Protein AF-A0AAX1UFG9-F1 (afdb_monomer_lite)

Organism: Cereibacter sphaeroides (NCBI:txid1063)

Secondary structure (DSSP, 8-state):
---HHHHHHHHHHHHHHHHTTSTTSS--GGGHHHHHHHHHHHHTS-HHHHHHHHHTTT-

pLDDT: mean 85.78, std 8.85, range [54.31, 94.31]

Structure (mmCIF, N/CA/C/O backbone):
data_AF-A0AAX1UFG9-F1
#
_entry.id   AF-A0AAX1UFG9-F1
#
loop_
_atom_site.group_PDB
_atom_site.id
_atom_site.type_symbol
_atom_site.label_atom_id
_atom_site.label_alt_id
_atom_site.label_comp_id
_atom_site.label_asym_id
_atom_site.label_entity_id
_atom_site.label_seq_id
_atom_site.pdbx_PDB_ins_code
_atom_site.Cartn_x
_atom_site.Cartn_y
_atom_site.Cartn_z
_atom_site.occupancy
_atom_site.B_iso_or_equiv
_atom_site.auth_seq_id
_atom_site.auth_comp_id
_atom_site.auth_asym_id
_atom_site.auth_atom_id
_atom_site.pdbx_PDB_model_num
ATOM 1 N N . MET A 1 1 ? -6.678 -1.813 17.094 1.00 56.12 1 MET A N 1
ATOM 2 C CA . MET A 1 1 ? -6.463 -1.272 15.730 1.00 56.12 1 MET A CA 1
ATOM 3 C C . MET A 1 1 ? -4.999 -0.875 15.603 1.00 56.12 1 MET A C 1
ATOM 5 O O . MET A 1 1 ? -4.512 -0.221 16.516 1.00 56.12 1 MET A O 1
ATOM 9 N N . LYS A 1 2 ? -4.283 -1.294 14.546 1.00 62.34 2 LYS A N 1
ATOM 10 C CA . LYS A 1 2 ? -2.908 -0.813 14.302 1.00 62.34 2 LYS A CA 1
ATOM 11 C C . LYS A 1 2 ? -2.926 0.710 14.095 1.00 62.34 2 LYS A C 1
ATOM 13 O O . LYS A 1 2 ? -3.837 1.239 13.461 1.00 62.34 2 LYS A O 1
ATOM 18 N N . SER A 1 3 ? -1.928 1.403 14.635 1.00 79.19 3 SER A N 1
ATOM 19 C CA . SER A 1 3 ? -1.798 2.862 14.536 1.00 79.19 3 SER A CA 1
ATOM 20 C C . SER A 1 3 ? -1.411 3.298 13.116 1.00 79.19 3 SER A C 1
ATOM 22 O O . SER A 1 3 ? -0.744 2.552 12.399 1.00 79.19 3 SER A O 1
ATOM 24 N N . LYS A 1 4 ? -1.747 4.540 12.725 1.00 80.75 4 LYS A N 1
ATOM 25 C CA . LYS A 1 4 ? -1.356 5.149 11.429 1.00 80.75 4 LYS A CA 1
ATOM 26 C C . LYS A 1 4 ? 0.144 4.987 11.129 1.00 80.75 4 LYS A C 1
ATOM 28 O O . LYS A 1 4 ? 0.515 4.705 9.996 1.00 80.75 4 LYS A O 1
ATOM 33 N N . SER A 1 5 ? 0.990 5.099 12.157 1.00 84.00 5 SER A N 1
ATOM 34 C CA . SER A 1 5 ? 2.442 4.883 12.062 1.00 84.00 5 SER A CA 1
ATOM 35 C C . SER A 1 5 ? 2.807 3.473 11.568 1.00 84.00 5 SER A C 1
ATOM 37 O O . SER A 1 5 ? 3.616 3.330 10.659 1.00 84.00 5 SER A O 1
ATOM 39 N N . SER A 1 6 ? 2.144 2.426 12.073 1.00 87.50 6 SER A N 1
ATOM 40 C CA . SER A 1 6 ? 2.402 1.042 11.651 1.00 87.50 6 SER A CA 1
ATOM 41 C C . SER A 1 6 ? 2.016 0.786 10.192 1.00 87.50 6 SER A C 1
ATOM 43 O O . SER A 1 6 ? 2.711 0.041 9.508 1.00 87.50 6 SER A O 1
ATOM 45 N N . ILE A 1 7 ? 0.938 1.416 9.709 1.00 90.19 7 ILE A N 1
ATOM 46 C CA . ILE A 1 7 ? 0.515 1.331 8.301 1.00 90.19 7 ILE A CA 1
ATOM 47 C C . ILE A 1 7 ? 1.564 1.976 7.390 1.00 90.19 7 ILE A C 1
ATOM 49 O O . ILE A 1 7 ? 1.927 1.402 6.369 1.00 90.19 7 ILE A O 1
ATOM 53 N N . LEU A 1 8 ? 2.078 3.150 7.769 1.00 90.50 8 LEU A N 1
ATOM 54 C CA . LEU A 1 8 ? 3.097 3.859 6.991 1.00 90.50 8 LEU A CA 1
ATOM 55 C C . LEU A 1 8 ? 4.446 3.131 6.982 1.00 90.50 8 LEU A C 1
ATOM 57 O O . LEU A 1 8 ? 5.113 3.112 5.950 1.00 90.50 8 LEU A O 1
ATOM 61 N N . SER A 1 9 ? 4.837 2.501 8.092 1.00 92.19 9 SER A N 1
ATOM 62 C CA . SER A 1 9 ? 6.034 1.653 8.125 1.00 92.19 9 SER A CA 1
ATOM 63 C C . SER A 1 9 ? 5.898 0.450 7.193 1.00 92.19 9 SER A C 1
ATOM 65 O O . SER A 1 9 ? 6.774 0.238 6.360 1.00 92.19 9 SER A O 1
ATOM 67 N N . ALA A 1 10 ? 4.773 -0.271 7.256 1.00 93.06 10 ALA A N 1
ATOM 68 C CA . ALA A 1 10 ? 4.506 -1.398 6.359 1.00 93.06 10 ALA A CA 1
ATOM 69 C C . ALA A 1 10 ? 4.431 -0.962 4.883 1.00 93.06 10 ALA A C 1
ATOM 71 O O . ALA A 1 10 ? 4.899 -1.671 3.997 1.00 93.06 10 ALA A O 1
ATOM 72 N N . TRP A 1 11 ? 3.892 0.230 4.609 1.00 92.06 11 TRP A N 1
ATOM 73 C CA . TRP A 1 11 ? 3.889 0.823 3.271 1.00 92.06 11 TRP A CA 1
ATOM 74 C C . TRP A 1 11 ? 5.300 1.081 2.735 1.00 92.06 11 TRP A C 1
ATOM 76 O O . TRP A 1 11 ? 5.603 0.703 1.605 1.00 92.06 11 TRP A O 1
ATOM 86 N N . ARG A 1 12 ? 6.181 1.681 3.543 1.00 90.88 12 ARG A N 1
ATOM 87 C CA . ARG A 1 12 ? 7.582 1.922 3.159 1.00 90.88 12 ARG A CA 1
ATOM 88 C C . ARG A 1 12 ? 8.336 0.623 2.908 1.00 90.88 12 ARG A C 1
ATOM 90 O O . ARG A 1 12 ? 9.067 0.535 1.930 1.00 90.88 12 ARG A O 1
ATOM 97 N N . GLU A 1 13 ? 8.127 -0.381 3.753 1.00 91.75 13 GLU A N 1
ATOM 98 C CA . GLU A 1 13 ? 8.732 -1.702 3.586 1.00 91.75 13 GLU A CA 1
ATOM 99 C C . GLU A 1 13 ? 8.276 -2.367 2.281 1.00 91.75 13 GLU A C 1
ATOM 101 O O . GLU A 1 13 ? 9.111 -2.783 1.479 1.00 91.75 13 GLU A O 1
ATOM 106 N N . ALA A 1 14 ? 6.968 -2.363 2.005 1.00 91.00 14 ALA A N 1
ATOM 107 C CA . ALA A 1 14 ? 6.413 -2.912 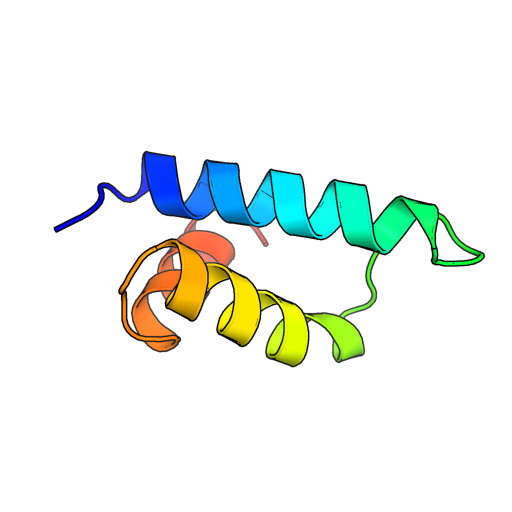0.771 1.00 91.00 14 ALA A CA 1
ATOM 108 C C . ALA A 1 14 ? 6.923 -2.177 -0.483 1.00 91.00 14 ALA A 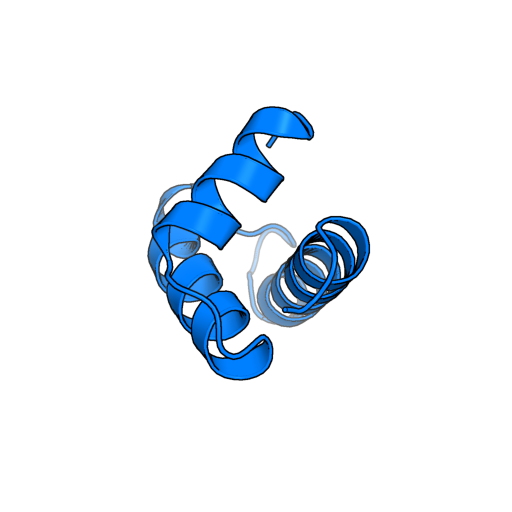C 1
ATOM 110 O O . ALA A 1 14 ? 7.206 -2.820 -1.495 1.00 91.00 14 ALA A O 1
ATOM 111 N N . LEU A 1 15 ? 7.079 -0.849 -0.418 1.00 89.31 15 LEU A N 1
ATOM 112 C CA . LEU A 1 15 ? 7.692 -0.055 -1.486 1.00 89.31 15 LEU A CA 1
ATOM 113 C C . LEU A 1 15 ? 9.155 -0.435 -1.706 1.00 89.31 15 LEU A C 1
ATOM 115 O O . LEU A 1 15 ? 9.546 -0.682 -2.842 1.00 89.31 15 LEU A O 1
ATOM 119 N N . SER A 1 16 ? 9.959 -0.499 -0.642 1.00 88.19 16 SER A N 1
ATOM 120 C CA . SER A 1 16 ? 11.377 -0.859 -0.739 1.00 88.19 16 SER A CA 1
ATOM 121 C C . SER A 1 16 ? 11.582 -2.277 -1.259 1.00 88.19 16 SER A C 1
ATOM 123 O O . SER A 1 16 ? 12.482 -2.505 -2.061 1.00 88.19 16 SER A O 1
ATOM 125 N N . GLU A 1 17 ? 10.760 -3.231 -0.830 1.00 88.44 17 GLU A N 1
ATOM 126 C CA . GLU A 1 17 ? 10.835 -4.604 -1.320 1.00 88.44 17 GLU A CA 1
ATOM 127 C C . GLU A 1 17 ? 10.466 -4.682 -2.801 1.00 88.44 17 GLU A C 1
ATOM 129 O O . GLU A 1 17 ? 11.185 -5.296 -3.580 1.00 88.44 17 GLU A O 1
ATOM 134 N N . THR A 1 18 ? 9.396 -4.000 -3.207 1.00 85.81 18 THR A N 1
ATOM 135 C CA . THR A 1 18 ? 8.943 -3.985 -4.604 1.00 85.81 18 THR A CA 1
ATOM 136 C C . THR A 1 18 ? 9.950 -3.279 -5.510 1.00 85.81 18 THR A C 1
ATOM 138 O O . THR A 1 18 ? 10.289 -3.794 -6.570 1.00 85.81 18 THR A O 1
ATOM 141 N N . ALA A 1 19 ? 10.516 -2.158 -5.057 1.00 84.81 19 ALA A N 1
ATOM 142 C CA . ALA A 1 19 ? 11.551 -1.413 -5.766 1.00 84.81 19 ALA A CA 1
ATOM 143 C C . ALA A 1 19 ? 12.792 -2.258 -6.101 1.00 84.81 19 ALA A C 1
ATOM 145 O O . ALA A 1 19 ? 13.384 -2.054 -7.156 1.00 84.81 19 ALA A O 1
ATOM 146 N N . ARG A 1 20 ? 13.165 -3.236 -5.257 1.00 83.06 20 ARG A N 1
ATOM 147 C CA . ARG A 1 20 ? 14.295 -4.150 -5.533 1.00 83.06 20 ARG A CA 1
ATOM 148 C C . ARG A 1 20 ? 14.089 -5.009 -6.776 1.00 83.06 20 ARG A C 1
ATOM 150 O O . ARG A 1 20 ? 15.069 -5.456 -7.362 1.00 83.06 20 ARG A O 1
ATOM 157 N N . TYR A 1 21 ? 12.839 -5.259 -7.149 1.00 81.31 21 TYR A N 1
ATOM 158 C CA . TYR A 1 21 ? 12.482 -6.096 -8.291 1.00 81.31 21 TYR A CA 1
ATOM 159 C C . TYR A 1 21 ? 12.060 -5.277 -9.516 1.00 81.31 21 TYR A C 1
ATOM 161 O O . TYR A 1 21 ? 11.769 -5.859 -10.559 1.00 81.31 21 TYR A O 1
ATOM 169 N N . LEU A 1 22 ? 12.032 -3.943 -9.410 1.00 80.69 22 LEU A N 1
ATOM 170 C CA . LEU A 1 22 ? 11.639 -3.059 -10.500 1.00 80.69 22 LEU A CA 1
ATOM 171 C C . LEU A 1 22 ? 12.864 -2.466 -11.210 1.00 80.69 22 LEU A C 1
ATOM 173 O O . LEU A 1 22 ? 13.782 -1.979 -10.548 1.00 80.69 22 LEU A O 1
ATOM 177 N N . PRO A 1 23 ? 12.866 -2.422 -12.555 1.00 74.88 23 PRO A N 1
ATOM 178 C CA . PRO A 1 23 ? 14.015 -1.966 -13.339 1.00 74.88 23 PRO A CA 1
ATOM 179 C C . PRO A 1 23 ? 14.388 -0.495 -13.094 1.00 74.88 23 PRO A C 1
ATOM 181 O O . PRO A 1 23 ? 15.531 -0.113 -13.319 1.00 74.88 23 PRO A O 1
ATOM 184 N N . PHE A 1 24 ? 13.451 0.324 -12.603 1.00 75.00 24 PHE A N 1
ATOM 185 C CA . PHE A 1 24 ? 13.662 1.750 -12.324 1.00 75.00 24 PHE A CA 1
ATOM 186 C C . PHE A 1 24 ? 13.834 2.073 -10.832 1.00 75.00 24 PHE A C 1
ATOM 188 O O . PHE A 1 24 ? 13.937 3.241 -10.466 1.00 75.00 24 PHE A O 1
ATOM 195 N N . GLY A 1 25 ? 13.863 1.059 -9.957 1.00 73.69 25 GLY A N 1
ATOM 196 C CA . GLY A 1 25 ? 14.103 1.246 -8.523 1.00 73.69 25 GLY A CA 1
ATOM 197 C C . GLY A 1 25 ? 12.984 1.969 -7.763 1.00 73.69 25 GLY A C 1
ATOM 198 O O . GLY A 1 25 ? 13.189 2.387 -6.624 1.00 73.69 25 GLY A O 1
ATOM 199 N N . SER A 1 26 ? 11.802 2.126 -8.360 1.00 76.88 26 SER A N 1
ATOM 200 C CA . SER A 1 26 ? 10.635 2.735 -7.720 1.00 76.88 26 SER A CA 1
ATOM 201 C C . SER A 1 26 ? 9.342 2.093 -8.212 1.00 76.88 26 SER A C 1
ATOM 203 O O . SER A 1 26 ? 9.231 1.709 -9.375 1.00 76.88 26 SER A O 1
ATOM 205 N N . ALA A 1 27 ? 8.373 1.962 -7.302 1.00 80.31 27 ALA A N 1
ATOM 206 C CA . ALA A 1 27 ? 7.027 1.519 -7.642 1.00 80.31 27 ALA A CA 1
ATOM 207 C C . ALA A 1 27 ? 6.290 2.623 -8.402 1.00 80.31 27 ALA A C 1
ATOM 209 O O . ALA A 1 27 ? 6.278 3.779 -7.966 1.00 80.31 27 ALA A O 1
ATOM 210 N N . MET A 1 28 ? 5.659 2.255 -9.511 1.00 82.50 28 MET A N 1
ATOM 211 C CA . MET A 1 28 ? 4.857 3.170 -10.308 1.00 82.50 28 MET A CA 1
ATOM 212 C C . MET A 1 28 ? 3.458 3.331 -9.702 1.00 82.50 28 MET A C 1
ATOM 214 O O . MET A 1 28 ? 3.017 2.513 -8.883 1.00 82.50 28 MET A O 1
ATOM 218 N N . PRO A 1 29 ? 2.711 4.382 -10.084 1.00 81.69 29 PRO A N 1
ATOM 219 C CA . PRO A 1 29 ? 1.328 4.542 -9.656 1.00 81.69 29 PRO A CA 1
ATOM 220 C C . PRO A 1 29 ? 0.450 3.318 -9.949 1.00 81.69 29 PRO A C 1
ATOM 222 O O . PRO A 1 29 ? -0.431 3.017 -9.141 1.00 81.69 29 PRO A O 1
ATOM 225 N N . GLU A 1 30 ? 0.714 2.582 -11.036 1.00 85.19 30 GLU A N 1
ATOM 226 C CA . GLU A 1 30 ? -0.032 1.363 -11.374 1.00 85.19 30 GLU A CA 1
ATOM 227 C C . GLU A 1 30 ? 0.203 0.203 -10.390 1.00 85.19 30 GLU A C 1
ATOM 229 O O . GLU A 1 30 ? -0.673 -0.648 -10.236 1.00 85.19 30 GLU A O 1
ATOM 234 N N . ASP A 1 31 ? 1.328 0.189 -9.667 1.00 84.12 31 ASP A N 1
ATOM 235 C CA . ASP A 1 31 ? 1.656 -0.842 -8.671 1.00 84.12 31 ASP A CA 1
ATOM 236 C C . ASP A 1 31 ? 0.965 -0.588 -7.319 1.00 84.12 31 ASP A C 1
ATOM 238 O O . ASP A 1 31 ? 0.762 -1.507 -6.510 1.00 84.12 31 ASP A O 1
ATOM 242 N N . ARG A 1 32 ? 0.569 0.668 -7.052 1.00 87.19 32 ARG A N 1
ATOM 243 C CA . ARG A 1 32 ? -0.004 1.098 -5.763 1.00 87.19 32 ARG A CA 1
ATOM 244 C C . ARG A 1 32 ? -1.226 0.280 -5.331 1.00 87.19 32 ARG A C 1
ATOM 246 O O . ARG A 1 32 ? -1.269 -0.090 -4.158 1.00 87.19 32 ARG A O 1
ATOM 253 N N . PRO A 1 33 ? -2.194 -0.078 -6.201 1.00 90.25 33 PRO A N 1
ATOM 254 C CA . PRO A 1 33 ? -3.322 -0.927 -5.815 1.00 90.25 33 PRO A CA 1
ATOM 255 C C . PRO A 1 33 ? -2.899 -2.296 -5.263 1.00 90.25 33 PRO A C 1
ATOM 257 O O . PRO A 1 33 ? -3.496 -2.783 -4.299 1.00 90.25 33 PRO A O 1
ATOM 260 N N . GLY A 1 34 ? -1.860 -2.910 -5.840 1.00 91.00 34 GLY A N 1
ATOM 261 C CA . GLY A 1 34 ? -1.297 -4.171 -5.352 1.00 91.00 34 GLY A CA 1
ATOM 262 C C . GLY A 1 34 ? -0.638 -4.003 -3.982 1.00 91.00 34 GLY A C 1
ATOM 263 O O . GLY A 1 34 ? -0.905 -4.776 -3.057 1.00 91.00 34 GLY A O 1
ATOM 264 N N . LEU A 1 35 ? 0.139 -2.931 -3.819 1.00 91.56 35 LEU A N 1
ATOM 265 C CA . LEU A 1 35 ? 0.785 -2.575 -2.555 1.00 91.56 35 LEU A CA 1
ATOM 266 C C . LEU A 1 35 ? -0.227 -2.267 -1.445 1.00 91.56 35 LEU A C 1
ATOM 268 O O . LEU A 1 35 ? -0.063 -2.738 -0.320 1.00 91.56 35 LEU A O 1
ATOM 272 N N . TYR A 1 36 ? -1.313 -1.550 -1.747 1.00 93.62 36 TYR A N 1
ATOM 273 C CA . TYR A 1 36 ? -2.364 -1.270 -0.768 1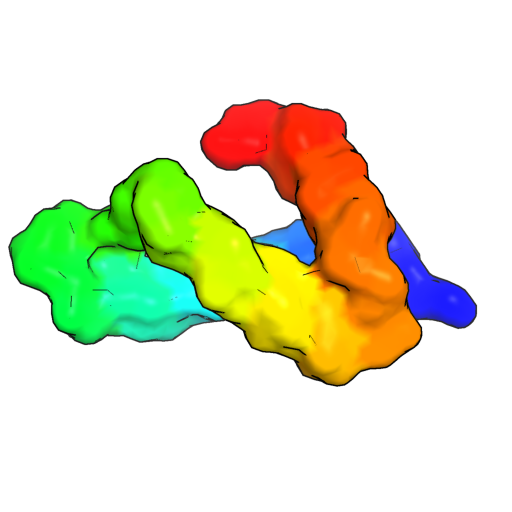.00 93.62 36 TYR A CA 1
ATOM 274 C C . TYR A 1 36 ? -3.012 -2.552 -0.249 1.00 93.62 36 TYR A C 1
ATOM 276 O O . TYR A 1 36 ? -3.227 -2.676 0.955 1.00 93.62 36 TYR A O 1
ATOM 284 N N . ARG A 1 37 ? -3.286 -3.526 -1.128 1.00 94.31 37 ARG A N 1
ATOM 285 C CA . ARG A 1 37 ? -3.834 -4.833 -0.726 1.00 94.31 37 ARG A CA 1
ATOM 286 C C . ARG A 1 37 ? -2.867 -5.605 0.163 1.00 94.31 37 ARG A C 1
ATOM 288 O O . ARG A 1 37 ? -3.295 -6.159 1.174 1.00 94.31 37 ARG A O 1
ATOM 295 N N . ARG A 1 38 ? -1.578 -5.618 -0.188 1.00 92.69 38 ARG A N 1
ATOM 296 C CA . ARG A 1 38 ? -0.531 -6.274 0.607 1.00 92.69 38 ARG A CA 1
ATOM 297 C C . ARG A 1 38 ? -0.462 -5.684 2.016 1.00 92.69 38 ARG A C 1
ATOM 299 O O . ARG A 1 38 ? -0.641 -6.403 2.992 1.00 92.69 38 ARG A O 1
ATOM 306 N N . VAL A 1 39 ? -0.319 -4.364 2.115 1.00 93.62 39 VAL A N 1
ATOM 307 C CA . VAL A 1 39 ? -0.222 -3.657 3.401 1.00 93.62 39 VAL A CA 1
ATOM 308 C C . VAL A 1 39 ? -1.503 -3.794 4.220 1.00 93.62 39 VAL A C 1
ATOM 310 O O . VAL A 1 39 ? -1.433 -3.969 5.434 1.00 93.62 39 VAL A O 1
ATOM 313 N N . ALA A 1 40 ? -2.674 -3.765 3.578 1.00 94.06 40 ALA A N 1
ATOM 314 C CA . ALA A 1 40 ? -3.960 -3.978 4.239 1.00 94.06 40 ALA A CA 1
ATOM 315 C C . ALA A 1 40 ? -4.033 -5.361 4.897 1.00 94.06 40 ALA A C 1
ATOM 317 O O . ALA A 1 40 ? -4.402 -5.467 6.068 1.00 94.06 40 ALA A O 1
ATOM 318 N N . ARG A 1 41 ? -3.606 -6.406 4.176 1.00 93.25 41 ARG A N 1
ATOM 319 C CA . ARG A 1 41 ? -3.530 -7.776 4.691 1.00 93.25 41 ARG A CA 1
ATOM 320 C C . ARG A 1 41 ? -2.534 -7.890 5.847 1.00 93.25 41 ARG A C 1
ATOM 322 O O . ARG A 1 41 ? -2.900 -8.387 6.906 1.00 93.25 41 ARG A O 1
ATOM 329 N N . ASP A 1 42 ? -1.321 -7.372 5.677 1.00 91.31 42 ASP A N 1
ATOM 330 C CA . ASP A 1 42 ? -0.242 -7.475 6.672 1.00 91.31 42 ASP A CA 1
ATOM 331 C C . ASP A 1 42 ? -0.534 -6.635 7.938 1.00 91.31 42 ASP A C 1
ATOM 333 O O . ASP A 1 42 ? -0.063 -6.906 9.051 1.00 91.31 42 ASP A O 1
ATOM 337 N N . CYS A 1 43 ? -1.354 -5.592 7.797 1.00 89.38 43 CYS A N 1
ATOM 338 C CA . CYS A 1 43 ? -1.819 -4.776 8.911 1.00 89.38 43 CYS A CA 1
ATOM 339 C C . CYS A 1 43 ? -3.159 -5.226 9.509 1.00 89.38 43 CYS A C 1
ATOM 341 O O . CYS A 1 43 ? -3.492 -4.755 10.597 1.00 89.38 43 CYS A O 1
ATOM 343 N N . GLY A 1 44 ? -3.908 -6.113 8.847 1.00 92.75 44 GLY A N 1
ATOM 344 C CA . GLY A 1 44 ? -5.259 -6.502 9.262 1.00 92.75 44 GLY A CA 1
ATOM 345 C C . GLY A 1 44 ? -6.243 -5.326 9.254 1.00 92.75 44 GLY A C 1
ATOM 346 O O . GLY A 1 44 ? -7.064 -5.197 10.159 1.00 92.75 44 GLY A O 1
ATOM 347 N N . VAL A 1 45 ? -6.118 -4.421 8.279 1.00 92.88 45 VAL A N 1
ATOM 348 C CA . VAL A 1 45 ? -6.928 -3.196 8.159 1.00 92.88 45 VAL A CA 1
ATOM 349 C C . VAL A 1 45 ? -7.598 -3.124 6.787 1.00 92.88 45 VAL A C 1
ATOM 351 O O . VAL A 1 45 ? -7.096 -3.715 5.833 1.00 92.88 45 VAL A O 1
ATOM 354 N N . PRO A 1 46 ? -8.712 -2.386 6.636 1.00 93.38 46 PRO A N 1
ATOM 355 C CA . PRO A 1 46 ? -9.301 -2.164 5.321 1.00 93.38 46 PRO A CA 1
ATOM 356 C C . PRO A 1 46 ? -8.353 -1.375 4.408 1.00 93.38 46 PRO A C 1
ATOM 358 O O . PRO A 1 46 ? -7.641 -0.474 4.854 1.00 93.38 46 PRO A O 1
ATOM 361 N N . ILE A 1 47 ? -8.410 -1.669 3.107 1.00 93.69 47 ILE A N 1
ATOM 362 C CA . ILE A 1 47 ? -7.608 -1.007 2.062 1.00 93.69 47 ILE A CA 1
ATOM 363 C C . ILE A 1 47 ? -7.770 0.519 2.120 1.00 93.69 47 ILE A C 1
ATOM 365 O O . ILE A 1 47 ? -6.785 1.249 2.048 1.00 93.69 47 ILE A O 1
ATOM 369 N N . GLU A 1 48 ? -8.989 1.004 2.358 1.00 93.19 48 GLU A N 1
ATOM 370 C CA . GLU A 1 48 ? -9.286 2.438 2.479 1.00 93.19 48 GLU A CA 1
ATOM 371 C C . GLU A 1 48 ? -8.560 3.126 3.643 1.00 93.19 48 GLU A C 1
ATOM 373 O O . GLU A 1 48 ? -8.292 4.327 3.582 1.00 93.19 48 GLU A O 1
ATOM 378 N N . ALA A 1 49 ? -8.228 2.395 4.713 1.00 91.12 49 ALA A N 1
ATOM 379 C CA . ALA A 1 49 ? -7.423 2.939 5.805 1.00 91.12 49 ALA A CA 1
ATOM 380 C C . ALA A 1 49 ? -5.955 3.092 5.387 1.00 91.12 49 ALA A C 1
ATOM 382 O O . ALA A 1 49 ? -5.320 4.082 5.751 1.00 91.12 49 ALA A O 1
ATOM 383 N N . VAL A 1 50 ? -5.434 2.155 4.587 1.00 91.94 50 VAL A N 1
ATOM 384 C CA . VAL A 1 50 ? -4.088 2.256 4.007 1.00 91.94 50 VAL A CA 1
ATOM 385 C C . VAL A 1 50 ? -4.020 3.422 3.032 1.00 91.94 50 VAL A C 1
ATOM 387 O O . VAL A 1 50 ? -3.140 4.269 3.164 1.00 91.94 50 VAL A O 1
ATOM 390 N N . ARG A 1 51 ? -4.987 3.515 2.112 1.00 91.75 51 ARG A N 1
ATOM 391 C CA . ARG A 1 51 ? -5.043 4.585 1.113 1.00 91.75 51 ARG A CA 1
ATOM 392 C C . ARG A 1 51 ? -5.064 5.964 1.770 1.00 91.75 51 ARG A C 1
ATOM 394 O O . ARG A 1 51 ? -4.196 6.783 1.490 1.00 91.75 51 ARG A O 1
ATOM 401 N N . ARG A 1 52 ? -5.960 6.169 2.745 1.00 91.00 52 ARG A N 1
ATOM 402 C CA . ARG A 1 52 ? -6.024 7.414 3.530 1.00 91.00 52 ARG A CA 1
ATOM 403 C C . ARG A 1 52 ? -4.733 7.714 4.283 1.00 91.00 52 ARG A C 1
ATOM 405 O O . ARG A 1 52 ? -4.329 8.869 4.345 1.00 91.00 52 ARG A O 1
ATOM 412 N N . ALA A 1 53 ? -4.094 6.707 4.881 1.00 89.62 53 ALA A N 1
ATOM 413 C CA . ALA A 1 53 ? -2.846 6.915 5.607 1.00 89.62 53 ALA A CA 1
ATOM 414 C C . ALA A 1 53 ? -1.719 7.389 4.678 1.00 89.62 53 ALA A C 1
ATOM 416 O O . ALA A 1 53 ? -1.006 8.322 5.043 1.00 89.62 53 ALA A O 1
ATOM 417 N N . VAL A 1 54 ? -1.596 6.773 3.498 1.00 87.38 54 VAL A N 1
ATOM 418 C CA . VAL A 1 54 ? -0.572 7.079 2.488 1.00 87.38 54 VAL A CA 1
ATOM 419 C C . VAL A 1 54 ? -0.820 8.439 1.832 1.00 87.38 54 VAL A C 1
ATOM 421 O O . VAL A 1 54 ? 0.084 9.271 1.815 1.00 87.38 54 VAL A O 1
ATOM 424 N N . GLU A 1 55 ? -2.044 8.710 1.371 1.00 87.12 55 GLU A N 1
ATOM 425 C CA . GLU A 1 55 ? -2.418 10.002 0.770 1.00 87.12 55 GLU A CA 1
ATOM 426 C C . GLU A 1 55 ? -2.218 11.160 1.763 1.00 87.12 55 GLU A C 1
ATOM 428 O O . GLU A 1 55 ? -1.607 12.172 1.429 1.00 87.12 55 GLU A O 1
ATOM 433 N N . ALA A 1 56 ? -2.622 10.986 3.027 1.00 83.06 56 ALA A N 1
ATOM 434 C CA . ALA A 1 56 ? -2.420 11.991 4.073 1.00 83.06 56 ALA A CA 1
ATOM 435 C C . ALA A 1 56 ? -0.948 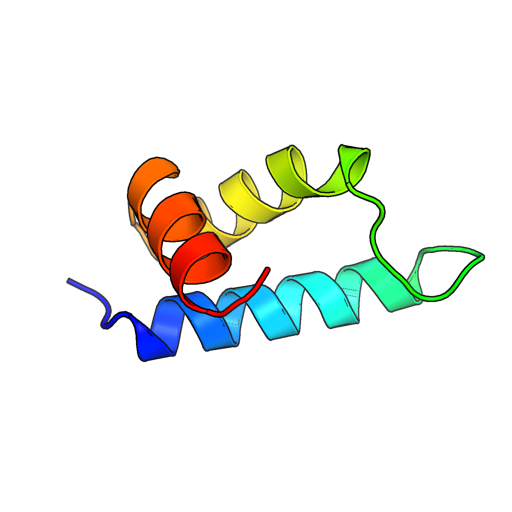12.178 4.490 1.00 83.06 56 ALA A C 1
ATOM 437 O O . ALA A 1 56 ? -0.660 13.049 5.309 1.00 83.06 56 ALA A O 1
ATOM 438 N N . SER A 1 57 ? -0.033 11.332 4.012 1.00 79.31 57 SER A N 1
ATOM 439 C CA . SER A 1 57 ? 1.407 11.423 4.276 1.00 79.31 57 SER A CA 1
ATOM 440 C C . SER A 1 57 ? 2.191 12.031 3.107 1.00 79.31 57 SER A C 1
ATOM 442 O O . SER A 1 57 ? 3.418 12.086 3.188 1.00 79.31 57 SER A O 1
ATOM 444 N N . GLY A 1 58 ? 1.518 12.481 2.043 1.00 68.62 58 GLY A N 1
ATOM 445 C CA . GLY A 1 58 ? 2.174 13.051 0.863 1.00 68.62 58 GLY A CA 1
ATOM 446 C C . GLY A 1 58 ? 2.527 12.037 -0.224 1.00 68.62 58 GLY A C 1
ATOM 447 O O . GLY A 1 58 ? 3.238 12.405 -1.150 1.00 68.62 58 GLY A O 1
ATOM 448 N N . GLY A 1 59 ? 2.004 10.807 -0.123 1.00 54.31 59 GLY A N 1
ATOM 449 C CA . GLY A 1 59 ? 1.955 9.833 -1.213 1.00 54.3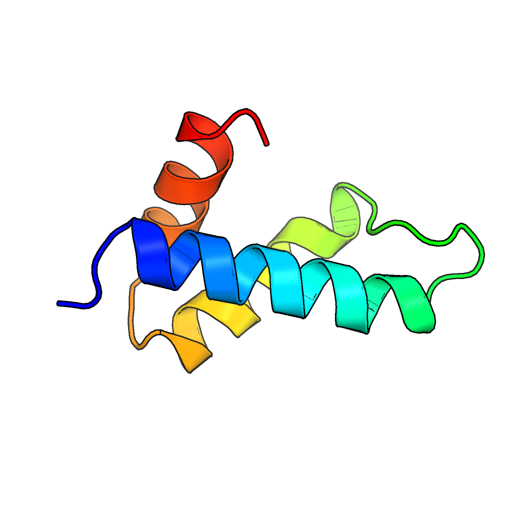1 59 GLY A CA 1
ATOM 450 C C . GLY A 1 59 ? 3.282 9.483 -1.854 1.00 54.31 59 GLY A C 1
ATOM 451 O O . GLY A 1 59 ? 3.408 9.839 -3.043 1.00 54.31 59 GLY A O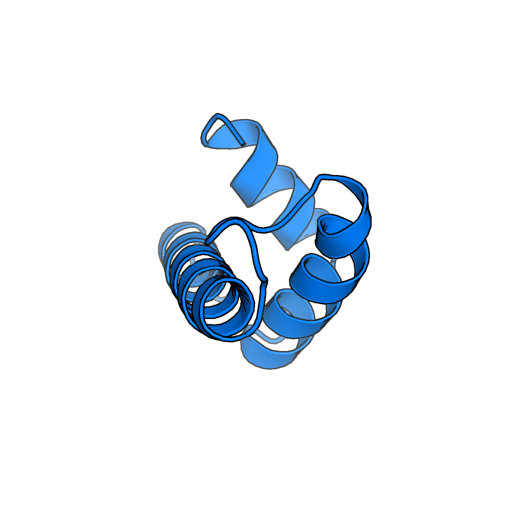 1
#

Radius of gyration: 10.83 Å; chains: 1; bounding box: 24×21×29 Å

Foldseek 3Di:
DDDLVLLVVLLVVLQQVVLVVDPVSGDDPVCVVVSLVVSCVVVVHDSVSSVVSVVVVVD

Sequence (59 aa):
MKSKSSILSAWREALSETARYLPFGSAMPEDRPGLYRRVARDCGVPIEAVRRAVEASGG